Protein AF-A0A4Y2F6U9-F1 (afdb_monomer)

Radius of gyration: 22.95 Å; Cα contacts (8 Å, |Δi|>4): 49; chains: 1; bounding box: 42×50×62 Å

Sequence (134 aa):
MTEIEEGLISSLNKNTDKVEVKHQAHLGQAEEDLEALLDPELDDLQWKELLSLLVEFTDVFYLEDKPVKVSNKVKHRINTADSQPVKQKPYRVSFEERRVIQEEVDKMLKLDIIEHSESPWLSPAVLVKKKNGT

Organism: Araneus ventricosus (NCBI:txid182803)

Secondary structure (DSSP, 8-state):
--HHHHHHHHHHHHHHHHHHHHHHHHHHHHHHHHHTTS-TTS-HHHHHHHHHHHHHTTTTS--TTPPP---TT-------TTPPP-BPPPPP--HHHHHHHHHHHHHHHHTTS------S-B--------TT--

Nearest PDB structures (foldseek):
  8wut-assembly1_E  TM=8.773E-01  e=2.385E-01  Moloney murine leukemia virus
  4ol8-assembly2_F  TM=7.022E-01  e=1.418E-01  Saccharomyces cerevisiae
  4mh8-assembly1_A  TM=8.889E-01  e=5.549E-01  Moloney murine leukemia virus isolate Shinnick
  4ol8-assembly1_B  TM=7.962E-01  e=4.010E-01  Saccharomyces cerevisiae

Foldseek 3Di:
DPPVVVVVVVVVVVVVVVVVVVVVVVLVVLLVQQLVVDDPPDDPVRSVVSSVVCSVVSVVDDDPLAADDDDPPDDDDDDPDPDDADADDADDDDPVVVVVVVVVVVSCVSSVVDDDDDDSHDDYDDDDQDPVND

pLDDT: mean 80.62, std 18.03, range [35.38, 96.75]

InterPro domains:
  IPR043502 DNA/RNA polymerase superfamily [SSF56672] (53-133)

Solvent-accessible surface area (backbone atoms only — not comparable to full-atom values): 8738 Å² total; per-residue (Å²): 144,57,76,72,58,55,55,52,54,55,54,49,51,61,47,52,56,54,49,51,56,52,55,57,56,53,52,59,53,52,51,54,62,54,56,71,71,55,68,88,86,56,51,80,63,58,46,51,55,50,50,52,50,50,62,74,48,50,85,79,55,91,54,89,94,59,66,68,89,76,72,87,87,64,81,90,79,86,83,65,82,91,64,75,74,54,67,51,76,69,68,92,68,55,74,67,59,47,50,56,52,49,55,53,51,53,50,35,44,76,36,69,75,52,78,94,80,94,64,73,56,38,79,52,81,79,92,76,84,53,95,80,82,105

Structure (mmCIF, N/CA/C/O backbone):
data_AF-A0A4Y2F6U9-F1
#
_entry.id   AF-A0A4Y2F6U9-F1
#
loop_
_atom_site.group_PDB
_atom_site.id
_atom_site.type_symbol
_atom_site.label_atom_id
_atom_site.label_alt_id
_atom_site.label_comp_id
_atom_site.label_asym_id
_atom_site.label_entity_id
_atom_site.label_seq_id
_atom_site.pdbx_PDB_ins_code
_atom_site.Cartn_x
_atom_site.Cartn_y
_atom_site.Cartn_z
_atom_site.occupancy
_atom_site.B_iso_or_equiv
_atom_site.auth_seq_id
_atom_site.auth_comp_id
_atom_site.auth_asym_id
_atom_site.auth_atom_id
_atom_site.pdbx_PDB_model_num
ATOM 1 N N . MET A 1 1 ? -24.637 28.883 -34.169 1.00 47.03 1 MET A N 1
ATOM 2 C CA . MET A 1 1 ? -23.229 28.557 -33.853 1.00 47.03 1 MET A CA 1
ATOM 3 C C . MET A 1 1 ? -22.969 29.032 -32.423 1.00 47.03 1 MET A C 1
ATOM 5 O O . MET A 1 1 ? -22.188 29.944 -32.236 1.00 47.03 1 MET A O 1
ATOM 9 N N . THR A 1 2 ? -23.731 28.518 -31.446 1.00 52.22 2 THR A N 1
ATOM 10 C CA . THR A 1 2 ? -23.772 29.065 -30.067 1.00 52.22 2 THR A CA 1
ATOM 11 C C . THR A 1 2 ? -24.198 28.022 -29.022 1.00 52.22 2 THR A C 1
ATOM 13 O O . THR A 1 2 ? -23.655 28.007 -27.929 1.00 52.22 2 THR A O 1
ATOM 16 N N . GLU A 1 3 ? -25.073 27.067 -29.357 1.00 53.97 3 GLU A N 1
ATOM 17 C CA . GLU A 1 3 ? -25.560 26.075 -28.371 1.00 53.97 3 GLU A CA 1
ATOM 18 C C . GLU A 1 3 ? -24.526 25.001 -27.967 1.00 53.97 3 GLU A C 1
ATOM 20 O O . GLU A 1 3 ? -24.609 24.443 -26.875 1.00 53.97 3 GLU A O 1
ATOM 25 N N . ILE A 1 4 ? -23.524 24.718 -28.810 1.00 56.22 4 ILE A N 1
ATOM 26 C CA . ILE A 1 4 ? -22.476 23.723 -28.500 1.00 56.22 4 ILE A CA 1
ATOM 27 C C . ILE A 1 4 ? -21.416 24.300 -27.543 1.00 56.22 4 ILE A C 1
ATOM 29 O O . ILE A 1 4 ? -20.844 23.564 -26.740 1.00 56.22 4 ILE A O 1
ATOM 33 N N . GLU A 1 5 ? -21.175 25.613 -27.579 1.00 53.78 5 GLU A N 1
ATOM 34 C CA . GLU A 1 5 ? -20.151 26.260 -26.746 1.00 53.78 5 GLU A CA 1
ATOM 35 C C . GLU A 1 5 ? -20.640 26.489 -25.306 1.00 53.78 5 GLU A C 1
ATOM 37 O O . GLU A 1 5 ? -19.883 26.274 -24.358 1.00 53.78 5 GLU A O 1
ATOM 42 N N . GLU A 1 6 ? -21.925 26.804 -25.109 1.00 53.88 6 GLU A N 1
ATOM 43 C CA . GLU A 1 6 ? -22.508 26.996 -23.769 1.00 53.88 6 GLU A CA 1
ATOM 44 C C . GLU A 1 6 ? -22.557 25.697 -22.945 1.00 53.88 6 GLU A C 1
ATOM 46 O O . GLU A 1 6 ? -22.293 25.703 -21.737 1.00 53.88 6 GLU A O 1
ATOM 51 N N . GLY A 1 7 ? -22.819 24.557 -23.597 1.00 56.19 7 GLY A N 1
ATOM 52 C CA . GLY A 1 7 ? -22.806 23.243 -22.949 1.00 56.19 7 GLY A CA 1
ATOM 53 C C . GLY A 1 7 ? -21.417 22.841 -22.444 1.00 56.19 7 GLY A C 1
ATOM 54 O O . GLY A 1 7 ? -21.291 22.302 -21.343 1.00 56.19 7 GLY A O 1
ATOM 55 N N . LEU A 1 8 ? -20.365 23.159 -23.206 1.00 55.47 8 LEU A N 1
ATOM 56 C CA . LEU A 1 8 ? -18.984 22.830 -22.847 1.00 55.47 8 LEU A CA 1
ATOM 57 C C . LEU A 1 8 ? -18.485 23.679 -21.664 1.00 55.47 8 LEU A C 1
ATOM 59 O O . LEU A 1 8 ? -17.846 23.150 -20.755 1.00 55.47 8 LEU A O 1
ATOM 63 N N . ILE A 1 9 ? -18.839 24.968 -21.632 1.00 53.88 9 ILE A N 1
ATOM 64 C CA . ILE A 1 9 ? -18.479 25.896 -20.546 1.00 53.88 9 ILE A CA 1
ATOM 65 C C . ILE A 1 9 ? -19.221 25.536 -19.246 1.00 53.88 9 ILE A C 1
ATOM 67 O O . ILE A 1 9 ? -18.617 25.528 -18.174 1.00 53.88 9 ILE A O 1
ATOM 71 N N . SER A 1 10 ? -20.501 25.142 -19.324 1.00 51.94 10 SER A N 1
ATOM 72 C CA . SER A 1 10 ? -21.258 24.662 -18.155 1.00 51.94 10 SER A CA 1
ATOM 73 C C . SER A 1 10 ? -20.679 23.365 -17.575 1.00 51.94 10 SER A C 1
ATOM 75 O O . SER A 1 10 ? -20.625 23.193 -16.355 1.00 51.94 10 SER A O 1
ATOM 77 N N . SER A 1 11 ? -20.220 22.452 -18.435 1.00 53.78 11 SER A N 1
ATOM 78 C CA . SER A 1 11 ? -19.582 21.201 -18.018 1.00 53.78 11 SER A CA 1
ATOM 79 C C . SER A 1 11 ? -18.169 21.394 -17.466 1.00 53.78 11 SER A C 1
ATOM 81 O O . SER A 1 11 ? -17.805 20.669 -16.542 1.00 53.78 11 SER A O 1
ATOM 83 N N . LEU A 1 12 ? -17.396 22.367 -17.969 1.00 52.03 1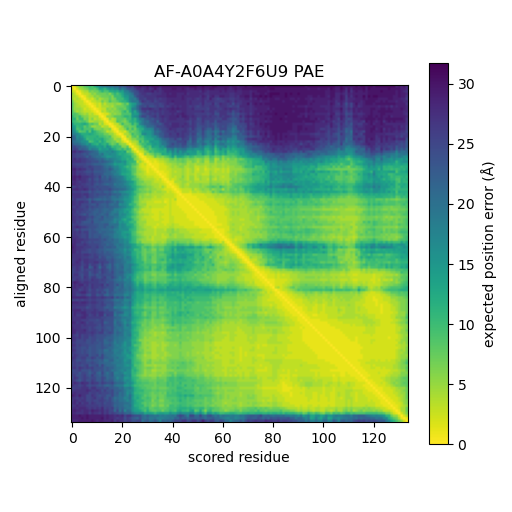2 LEU A N 1
ATOM 84 C CA . LEU A 1 12 ? -16.106 22.735 -17.378 1.00 52.03 12 LEU A CA 1
ATOM 85 C C . LEU A 1 12 ? -16.296 23.317 -15.974 1.00 52.03 12 LEU A C 1
ATOM 87 O O . LEU A 1 12 ? -15.691 22.798 -15.043 1.00 52.03 12 LEU A O 1
ATOM 91 N N . ASN A 1 13 ? -17.198 24.294 -15.808 1.00 52.56 13 ASN A N 1
ATOM 92 C CA . ASN A 1 13 ? -17.429 24.966 -14.521 1.00 52.56 1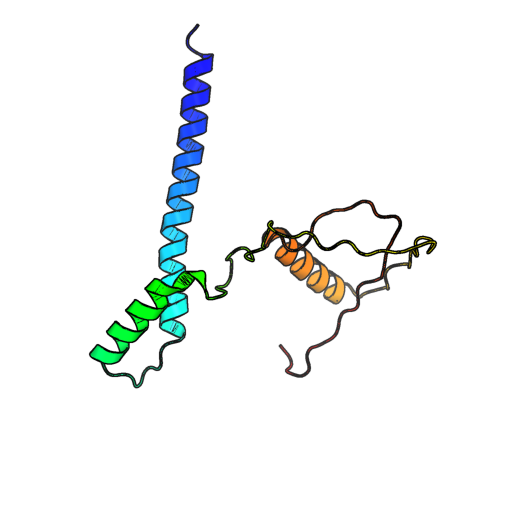3 ASN A CA 1
ATOM 93 C C . ASN A 1 13 ? -17.911 24.002 -13.425 1.00 52.56 13 ASN A C 1
ATOM 95 O O . ASN A 1 13 ? -17.385 24.016 -12.318 1.00 52.56 13 ASN A O 1
ATOM 99 N N . LYS A 1 14 ? -18.812 23.061 -13.750 1.00 47.94 14 LYS A N 1
ATOM 100 C CA . LYS A 1 14 ? -19.251 22.014 -12.802 1.00 47.94 14 LYS A CA 1
ATOM 101 C C . LYS A 1 14 ? -18.122 21.078 -12.357 1.00 47.94 14 LYS A C 1
ATOM 103 O O . LYS A 1 14 ? -18.244 20.432 -11.314 1.00 47.94 14 LYS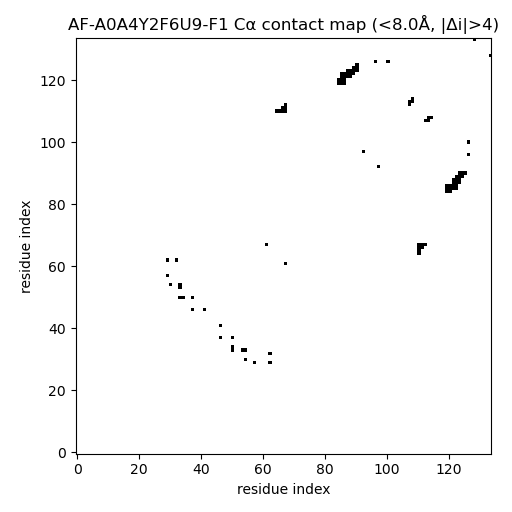 A O 1
ATOM 108 N N . ASN A 1 15 ? -17.067 20.944 -13.163 1.00 42.81 15 ASN A N 1
ATOM 109 C CA . ASN A 1 15 ? -15.900 20.133 -12.835 1.00 42.81 15 ASN A CA 1
ATOM 110 C C . ASN A 1 15 ? -14.896 20.932 -11.995 1.00 42.81 15 ASN A C 1
ATOM 112 O O . ASN A 1 15 ? -14.370 20.382 -11.034 1.00 42.81 15 ASN A O 1
ATOM 116 N N . THR A 1 16 ? -14.688 22.221 -12.288 1.00 44.38 16 THR A N 1
ATOM 117 C CA . THR A 1 16 ? -13.866 23.122 -11.462 1.00 44.38 16 THR A CA 1
ATOM 118 C C . THR A 1 16 ? -14.454 23.299 -10.064 1.00 44.38 16 THR A C 1
ATOM 120 O O . THR A 1 16 ? -13.727 23.105 -9.093 1.00 44.38 16 THR A O 1
ATOM 123 N N . ASP A 1 17 ? -15.772 23.496 -9.945 1.00 44.84 17 ASP A N 1
ATOM 124 C CA . ASP A 1 17 ? -16.460 23.606 -8.649 1.00 44.84 17 ASP A CA 1
ATOM 125 C C . ASP A 1 17 ? -16.322 22.314 -7.816 1.00 44.84 17 ASP A C 1
ATOM 127 O O . ASP A 1 17 ? -16.128 22.345 -6.602 1.00 44.84 17 ASP A O 1
ATOM 131 N N . LYS A 1 18 ? -16.358 21.136 -8.459 1.00 43.03 18 LYS A N 1
ATOM 132 C CA . LYS A 1 18 ? -16.136 19.843 -7.781 1.00 43.03 18 LYS A CA 1
ATOM 133 C C . LYS A 1 18 ? -14.681 19.611 -7.371 1.00 43.03 18 LYS A C 1
ATOM 135 O O . LYS A 1 18 ? -14.447 18.869 -6.416 1.00 43.03 18 LYS A O 1
ATOM 140 N N . VAL A 1 19 ? -13.721 20.180 -8.097 1.00 46.81 19 VAL A N 1
ATOM 141 C CA . VAL A 1 19 ? -12.290 20.079 -7.784 1.00 46.81 19 VAL A CA 1
ATOM 142 C C . VAL A 1 19 ? -11.931 21.027 -6.637 1.00 46.81 19 VAL A C 1
ATOM 144 O O . VAL A 1 19 ? -11.275 20.584 -5.699 1.00 46.81 19 VAL A O 1
ATOM 147 N N . GLU A 1 20 ? -12.431 22.267 -6.635 1.00 38.00 20 GLU A N 1
ATOM 148 C CA . GLU A 1 20 ? -12.207 23.238 -5.550 1.00 38.00 20 GLU A CA 1
ATOM 149 C C . GLU A 1 20 ? -12.836 22.800 -4.224 1.00 38.00 20 GLU A C 1
ATOM 151 O O . GLU A 1 20 ? -12.161 22.820 -3.195 1.00 38.00 20 GLU A O 1
ATOM 156 N N . VAL A 1 21 ? -14.081 22.307 -4.238 1.00 48.66 21 VAL A N 1
ATOM 157 C CA . VAL A 1 21 ? -14.761 21.836 -3.016 1.00 48.66 21 VAL A CA 1
ATOM 158 C C . VAL A 1 21 ? -14.056 20.614 -2.409 1.00 48.66 21 VAL A C 1
ATOM 160 O O . VAL A 1 21 ? -13.948 20.504 -1.189 1.00 48.66 21 VAL A O 1
ATOM 163 N N . LYS A 1 22 ? -13.509 19.711 -3.239 1.00 43.12 22 LYS A N 1
ATOM 164 C CA . LYS A 1 22 ? -12.681 18.592 -2.754 1.00 43.12 22 LYS A CA 1
ATOM 165 C C . LYS A 1 22 ? -11.329 19.056 -2.210 1.00 43.12 22 LYS A C 1
ATOM 167 O O . LYS A 1 22 ? -10.854 18.485 -1.235 1.00 43.12 22 LYS A O 1
ATOM 172 N N . HIS A 1 23 ? -10.715 20.066 -2.824 1.00 35.38 23 HIS A N 1
ATOM 173 C CA . HIS A 1 23 ? -9.417 20.589 -2.394 1.00 35.38 23 HIS A CA 1
ATOM 174 C C . HIS A 1 23 ? -9.512 21.321 -1.044 1.00 35.38 23 HIS A C 1
ATOM 176 O O . HIS A 1 23 ? -8.645 21.142 -0.195 1.00 35.38 23 HIS A O 1
ATOM 182 N N . GLN A 1 24 ? -10.598 22.070 -0.810 1.00 39.34 24 GLN A N 1
ATOM 183 C CA . GLN A 1 24 ? -10.843 22.783 0.451 1.00 39.34 24 GLN A CA 1
ATOM 184 C C . GLN A 1 24 ? -11.211 21.846 1.614 1.00 39.34 24 GLN A C 1
ATOM 186 O O . GLN A 1 24 ? -10.697 22.020 2.715 1.00 39.34 24 GLN A O 1
ATOM 191 N N . ALA A 1 25 ? -12.038 20.819 1.382 1.00 50.44 25 ALA A N 1
ATOM 192 C CA . ALA A 1 25 ? -12.388 19.836 2.416 1.00 50.44 25 ALA A CA 1
ATOM 193 C C . ALA A 1 25 ? -11.193 18.959 2.844 1.00 50.44 25 ALA A C 1
ATOM 195 O O . ALA A 1 25 ? -11.118 18.525 3.989 1.00 50.44 25 ALA A O 1
ATOM 196 N N . HIS A 1 26 ? -10.243 18.712 1.936 1.00 50.16 26 HIS A N 1
ATOM 197 C CA . HIS A 1 26 ? -9.074 17.880 2.221 1.00 50.16 26 HIS A CA 1
ATOM 198 C C . HIS A 1 26 ? -8.012 18.591 3.076 1.00 50.16 26 HIS A C 1
ATOM 200 O O . HIS A 1 26 ? -7.282 17.925 3.806 1.00 50.16 26 HIS A O 1
ATOM 206 N N . LEU A 1 27 ? -7.939 19.927 3.011 1.00 52.53 27 LEU A N 1
ATOM 207 C CA . LEU A 1 27 ? -7.022 20.709 3.845 1.00 52.53 27 LEU A CA 1
ATOM 208 C C . LEU A 1 27 ? -7.457 20.696 5.321 1.00 52.53 27 LEU A C 1
ATOM 210 O O . LEU A 1 27 ? -6.618 20.492 6.188 1.00 52.53 27 LEU A O 1
ATOM 214 N N . GLY A 1 28 ? -8.765 20.811 5.588 1.00 60.72 28 GLY A N 1
ATOM 215 C CA . GLY A 1 28 ? -9.309 20.795 6.953 1.00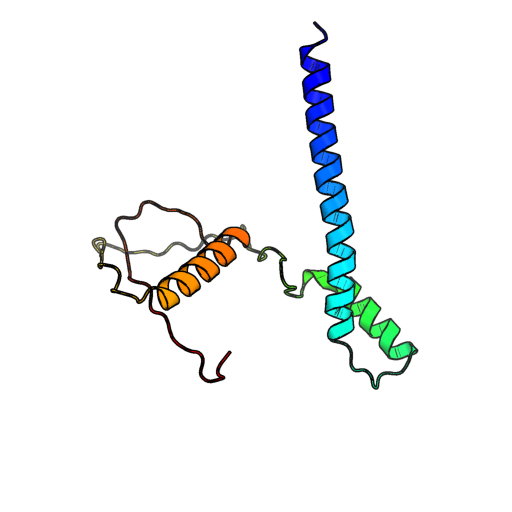 60.72 28 GLY A CA 1
ATOM 216 C C . GLY A 1 28 ? -9.161 19.449 7.671 1.00 60.72 28 GLY A C 1
ATOM 217 O O . GLY A 1 28 ? -8.851 19.427 8.855 1.00 60.72 28 GLY A O 1
ATOM 218 N N . GLN A 1 29 ? -9.305 18.325 6.957 1.00 66.44 29 GLN A N 1
ATOM 219 C CA . GLN A 1 29 ? -9.078 16.998 7.551 1.00 66.44 29 GLN A CA 1
ATOM 220 C C . GLN A 1 29 ? -7.594 16.753 7.868 1.00 66.44 29 GLN A C 1
ATOM 222 O O . GLN A 1 29 ? -7.263 16.138 8.873 1.00 66.44 29 GLN A O 1
ATOM 227 N N . ALA A 1 30 ? -6.690 17.255 7.020 1.00 72.31 30 ALA A N 1
ATOM 228 C CA . ALA A 1 30 ? -5.255 17.083 7.218 1.00 72.31 30 ALA A CA 1
ATOM 229 C C . ALA A 1 30 ? -4.735 17.823 8.461 1.00 72.31 30 ALA A C 1
ATOM 231 O O . ALA A 1 30 ? -3.813 17.333 9.105 1.00 72.31 30 ALA A O 1
ATOM 232 N N . GLU A 1 31 ? -5.301 18.985 8.791 1.00 73.06 31 GLU A N 1
ATOM 233 C CA . GLU A 1 31 ? -4.956 19.718 10.014 1.00 73.06 31 GLU A CA 1
ATOM 234 C C . GLU A 1 31 ? -5.417 18.959 11.266 1.00 73.06 31 GLU A C 1
ATOM 236 O O . GLU A 1 31 ? -4.623 18.795 12.188 1.00 73.06 31 GLU A O 1
ATOM 241 N N . GLU A 1 32 ? -6.632 18.402 11.264 1.00 80.31 32 GLU A N 1
ATOM 242 C CA . GLU A 1 32 ? -7.151 17.573 12.366 1.00 80.31 32 GLU A CA 1
ATOM 243 C C . GLU A 1 32 ? -6.287 16.319 12.602 1.00 80.31 32 GLU A C 1
ATOM 245 O O . GLU A 1 32 ? -5.929 16.001 13.739 1.00 80.31 32 GLU A O 1
A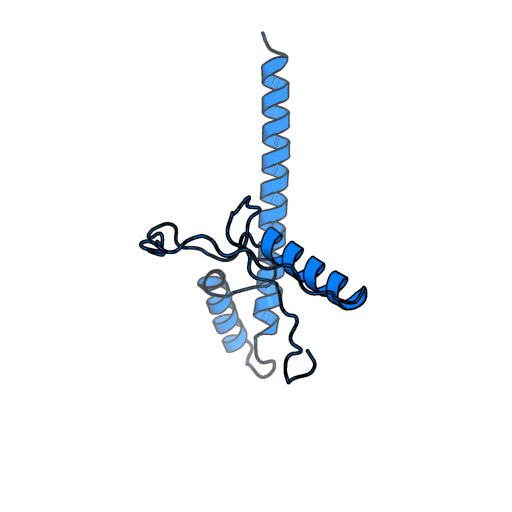TOM 250 N N . ASP A 1 33 ? -5.878 15.640 11.525 1.00 81.44 33 ASP A N 1
ATOM 251 C CA . ASP A 1 33 ? -5.002 14.466 11.605 1.00 81.44 33 ASP A CA 1
ATOM 252 C C . ASP A 1 33 ? -3.619 14.813 12.188 1.00 81.44 33 ASP A C 1
ATOM 254 O O . ASP A 1 33 ? -3.019 14.007 12.902 1.00 81.44 33 ASP A O 1
ATOM 258 N N . LEU A 1 34 ? -3.093 16.006 11.885 1.00 83.00 34 LEU A N 1
ATOM 259 C CA . LEU A 1 34 ? -1.809 16.482 12.407 1.00 83.00 34 LEU A CA 1
ATOM 260 C C . LEU A 1 34 ? -1.922 16.958 13.858 1.00 83.00 34 LEU A C 1
ATOM 262 O O . LEU A 1 34 ? -1.005 16.716 14.641 1.00 83.00 34 LEU A O 1
ATOM 266 N N . GLU A 1 35 ? -3.040 17.575 14.239 1.00 83.50 35 GLU A N 1
ATOM 267 C CA . GLU A 1 35 ? -3.329 17.926 15.632 1.00 83.50 35 GLU A CA 1
ATOM 268 C C . GLU A 1 35 ? -3.383 16.683 16.526 1.00 83.50 35 GLU A C 1
ATOM 270 O O . GLU A 1 35 ? -2.874 16.707 17.646 1.00 83.50 35 GLU A O 1
ATOM 275 N N . ALA A 1 36 ? -3.901 15.562 16.015 1.00 85.06 36 ALA A N 1
ATOM 276 C CA . ALA A 1 36 ? -3.932 14.291 16.738 1.00 85.06 36 ALA A CA 1
ATOM 277 C C . ALA A 1 36 ? -2.537 13.691 17.023 1.00 85.06 36 ALA A C 1
ATOM 279 O O . ALA A 1 36 ? -2.417 12.790 17.856 1.00 85.06 36 ALA A O 1
ATOM 280 N N . LEU A 1 37 ? -1.481 14.166 16.348 1.00 81.50 37 LEU A N 1
ATOM 281 C CA . LEU A 1 37 ? -0.094 13.744 16.588 1.00 81.50 37 LEU A CA 1
ATOM 282 C C . LEU A 1 37 ? 0.594 14.538 17.704 1.00 81.50 37 LEU A C 1
ATOM 284 O O . LEU A 1 37 ? 1.700 14.175 18.113 1.00 81.50 37 LEU A O 1
ATOM 288 N N . LEU A 1 38 ? -0.015 15.631 18.161 1.00 86.94 38 LEU A N 1
ATOM 289 C CA . LEU A 1 38 ? 0.575 16.522 19.149 1.00 86.94 38 LEU A CA 1
ATOM 290 C C . LEU A 1 38 ? 0.368 15.989 20.573 1.00 86.94 38 LEU A C 1
ATOM 292 O O . LEU A 1 38 ? -0.676 15.433 20.916 1.00 86.94 38 LEU A O 1
ATOM 296 N N . ASP A 1 39 ? 1.385 16.168 21.415 1.00 88.75 39 ASP A N 1
ATOM 297 C CA . ASP A 1 39 ? 1.343 15.749 22.815 1.00 88.75 39 ASP A CA 1
ATOM 298 C C . ASP A 1 39 ? 0.461 16.718 23.632 1.00 88.75 39 ASP A C 1
ATOM 300 O O . ASP A 1 39 ? 0.712 17.929 23.607 1.00 88.75 39 ASP A O 1
ATOM 304 N N . PRO A 1 40 ? -0.564 16.226 24.358 1.00 84.25 40 PRO A N 1
ATOM 305 C CA . PRO A 1 40 ? -1.458 17.070 25.150 1.00 84.25 40 PRO A CA 1
ATOM 306 C C . PRO A 1 40 ? -0.774 17.799 26.318 1.00 84.25 40 PRO A C 1
ATOM 308 O O . PRO A 1 40 ? -1.390 18.687 26.903 1.00 84.25 40 PRO A O 1
ATOM 311 N N . GLU A 1 41 ? 0.456 17.434 26.692 1.00 90.50 41 GLU A N 1
ATOM 312 C CA . GLU A 1 41 ? 1.210 18.085 27.774 1.00 90.50 41 GLU A CA 1
ATOM 313 C C . GLU A 1 41 ? 2.016 19.321 27.320 1.00 90.50 41 GLU A C 1
ATOM 315 O O . GLU A 1 41 ? 2.671 19.963 28.146 1.00 90.50 41 GLU A O 1
ATOM 320 N N . LEU A 1 42 ? 1.980 19.675 26.031 1.00 89.94 42 LEU A N 1
ATOM 321 C CA . LEU A 1 42 ? 2.681 20.847 25.495 1.00 89.94 42 LEU A CA 1
ATOM 322 C C . LEU A 1 42 ? 2.072 22.166 25.984 1.00 89.94 42 LEU A C 1
ATOM 324 O O . LEU A 1 42 ? 0.860 22.292 26.163 1.00 89.94 42 LEU A O 1
ATOM 328 N N . ASP A 1 43 ? 2.921 23.183 26.149 1.00 92.62 43 ASP A N 1
ATOM 329 C CA . ASP A 1 43 ? 2.441 24.536 26.422 1.00 92.62 43 ASP A CA 1
ATOM 330 C C . ASP A 1 43 ? 1.821 25.194 25.170 1.00 92.62 43 ASP A C 1
ATOM 332 O O . ASP A 1 43 ? 2.095 24.805 24.033 1.00 92.62 43 ASP A O 1
ATOM 336 N N . ASP A 1 44 ? 0.989 26.222 25.371 1.00 90.00 44 ASP A N 1
ATOM 337 C CA . ASP A 1 44 ? 0.263 26.899 24.285 1.00 90.00 44 ASP A CA 1
ATOM 338 C C . ASP A 1 44 ? 1.177 27.479 23.190 1.00 90.00 44 ASP A C 1
ATOM 340 O O . ASP A 1 44 ? 0.740 27.671 22.050 1.00 90.00 44 ASP A O 1
ATOM 344 N N . LEU A 1 45 ? 2.420 27.834 23.530 1.00 91.75 45 LEU A N 1
ATOM 345 C CA . LEU A 1 45 ? 3.373 28.410 22.587 1.00 91.75 45 LEU A CA 1
ATOM 346 C C . LEU A 1 45 ? 4.032 27.302 21.762 1.00 91.75 45 LEU A C 1
ATOM 348 O O . LEU A 1 45 ? 4.022 27.371 20.535 1.00 91.75 45 LEU A O 1
ATOM 352 N N . GLN A 1 46 ? 4.520 26.258 22.426 1.00 91.69 46 GLN A N 1
ATOM 353 C CA . GLN A 1 46 ? 5.090 25.060 21.819 1.00 91.69 46 GLN A CA 1
ATOM 354 C C . GLN A 1 46 ? 4.084 24.368 20.905 1.00 91.69 46 GLN A C 1
ATOM 356 O O . GLN A 1 46 ? 4.436 23.981 19.793 1.00 91.69 46 GLN A O 1
ATOM 361 N N . TRP A 1 47 ? 2.827 24.263 21.340 1.00 92.69 47 TRP A N 1
ATOM 362 C CA . TRP A 1 47 ? 1.744 23.702 20.539 1.00 92.69 47 TRP A CA 1
ATOM 363 C C . TRP A 1 47 ? 1.581 24.457 19.220 1.00 92.69 47 TRP A C 1
ATOM 365 O O . TRP A 1 47 ? 1.556 23.853 18.150 1.00 92.69 47 TRP A O 1
ATOM 375 N N . LYS A 1 48 ? 1.521 25.793 19.279 1.00 90.06 48 LYS A N 1
ATOM 376 C CA . LYS A 1 48 ? 1.366 26.639 18.086 1.00 90.06 48 LYS A CA 1
ATOM 377 C C . LYS A 1 48 ? 2.570 26.561 17.158 1.00 90.06 48 LYS A C 1
ATOM 379 O O . LYS A 1 48 ? 2.388 26.480 15.945 1.00 90.06 48 LYS A O 1
ATOM 384 N N . GLU A 1 49 ? 3.781 26.599 17.707 1.00 92.94 49 GLU A N 1
ATOM 385 C CA . GLU A 1 49 ? 5.012 26.499 16.919 1.00 92.94 49 GLU A CA 1
ATOM 386 C C . GLU A 1 49 ? 5.109 25.142 16.215 1.00 92.94 49 GLU A C 1
ATOM 388 O O . GLU A 1 49 ? 5.395 25.082 15.017 1.00 92.94 49 GLU A O 1
ATOM 393 N N . LEU A 1 50 ? 4.810 24.057 16.931 1.00 91.00 50 LEU A N 1
ATOM 394 C CA . LEU A 1 50 ? 4.860 22.711 16.381 1.00 91.00 50 LEU A CA 1
ATOM 395 C C . LEU A 1 50 ? 3.759 22.479 15.345 1.00 91.00 50 LEU A C 1
ATOM 397 O O . LEU A 1 50 ? 4.054 21.970 14.266 1.00 91.00 50 LEU A O 1
ATOM 401 N N . LEU A 1 51 ? 2.520 22.902 15.614 1.00 89.75 51 LEU A N 1
ATOM 402 C CA . LEU A 1 51 ? 1.433 22.806 14.639 1.00 89.75 51 LEU A CA 1
ATOM 403 C C . LEU A 1 51 ? 1.768 23.588 13.365 1.00 89.75 51 LEU A C 1
ATOM 405 O O . LEU A 1 51 ? 1.623 23.054 12.271 1.00 89.75 51 LEU A O 1
ATOM 409 N N . SER A 1 52 ? 2.291 24.814 13.489 1.00 90.38 52 SER A N 1
ATOM 410 C CA . SER A 1 52 ? 2.719 25.606 12.329 1.00 90.38 52 SER A CA 1
ATOM 411 C C . SER A 1 52 ? 3.766 24.873 11.488 1.00 90.38 52 SER A C 1
ATOM 413 O O . SER A 1 52 ? 3.688 24.905 10.262 1.00 90.38 52 SER A O 1
ATOM 415 N N . LEU A 1 53 ? 4.725 24.198 12.128 1.00 91.62 53 LEU A N 1
ATOM 416 C CA . LEU A 1 53 ? 5.743 23.407 11.438 1.00 91.62 53 LEU A CA 1
ATOM 417 C C . LEU A 1 53 ? 5.136 22.180 10.742 1.00 91.62 53 LEU A C 1
ATOM 419 O O . LEU A 1 53 ? 5.472 21.884 9.596 1.00 91.62 53 LEU A O 1
ATOM 423 N N . LEU A 1 54 ? 4.239 21.458 11.416 1.00 90.06 54 LEU A N 1
ATOM 424 C CA . LEU A 1 54 ? 3.570 20.292 10.837 1.00 90.06 54 LEU A CA 1
ATOM 425 C C . LEU A 1 54 ? 2.713 20.688 9.635 1.00 90.06 54 LEU A C 1
ATOM 427 O O . LEU A 1 54 ? 2.767 20.011 8.610 1.00 90.06 54 LEU A O 1
ATOM 431 N N . VAL A 1 55 ? 1.992 21.808 9.736 1.00 88.31 55 VAL A N 1
ATOM 432 C CA . VAL A 1 55 ? 1.202 22.363 8.635 1.00 88.31 55 VAL A CA 1
ATOM 433 C C . VAL A 1 55 ? 2.112 22.767 7.471 1.00 88.31 55 VAL A C 1
ATOM 435 O O . VAL A 1 55 ? 1.833 22.400 6.328 1.00 88.31 55 VAL A O 1
ATOM 438 N N . GLU A 1 56 ? 3.237 23.435 7.738 1.00 90.50 56 GLU A N 1
ATOM 439 C CA . GLU A 1 56 ? 4.216 23.818 6.709 1.00 90.50 56 GLU A CA 1
ATOM 440 C C . GLU A 1 56 ? 4.761 22.601 5.942 1.00 90.50 56 GLU A C 1
ATOM 442 O O . GLU A 1 56 ? 4.844 22.629 4.714 1.00 90.50 56 GLU A O 1
ATOM 447 N N . PHE A 1 57 ? 5.063 21.506 6.645 1.00 89.31 57 PHE A N 1
ATOM 448 C CA . PHE A 1 57 ? 5.603 20.271 6.065 1.00 89.31 57 PHE A CA 1
ATOM 449 C C . PHE A 1 57 ? 4.553 19.163 5.901 1.00 89.31 57 PHE A C 1
ATOM 451 O O . PHE A 1 57 ? 4.894 17.978 5.831 1.00 89.31 57 PHE A O 1
ATOM 458 N N . THR A 1 58 ? 3.272 19.530 5.775 1.00 86.38 58 THR A N 1
ATOM 459 C CA . THR A 1 58 ? 2.138 18.592 5.632 1.00 86.38 58 THR A CA 1
ATOM 460 C C . THR A 1 58 ? 2.340 17.588 4.498 1.00 86.38 58 THR A C 1
ATOM 462 O O . THR A 1 58 ? 1.807 16.478 4.502 1.00 86.38 58 THR A O 1
ATOM 465 N N . ASP A 1 59 ? 3.078 17.987 3.470 1.00 83.19 59 ASP A N 1
ATOM 466 C CA . ASP A 1 59 ? 3.295 17.211 2.265 1.00 83.19 59 ASP A CA 1
ATOM 467 C C . ASP A 1 59 ? 4.359 16.103 2.446 1.00 83.19 59 ASP A C 1
ATOM 469 O O . ASP A 1 59 ? 4.433 15.190 1.618 1.00 83.19 59 ASP A O 1
ATOM 473 N N . VAL A 1 60 ? 5.161 16.159 3.511 1.00 86.69 60 VAL A N 1
ATOM 474 C CA . VAL A 1 60 ? 6.153 15.136 3.875 1.00 86.69 60 VAL A CA 1
ATOM 475 C C . VAL A 1 60 ? 5.483 13.919 4.516 1.00 86.69 60 VAL A C 1
ATOM 477 O O . VAL A 1 60 ? 5.960 12.792 4.357 1.00 86.69 60 VAL A O 1
ATOM 480 N N . PHE A 1 61 ? 4.371 14.130 5.219 1.00 84.62 61 PHE A N 1
ATOM 481 C CA . PHE A 1 61 ? 3.667 13.080 5.943 1.00 84.62 61 PHE A CA 1
ATOM 482 C C . PHE A 1 61 ? 2.739 12.273 5.036 1.00 84.62 61 PHE A C 1
ATOM 484 O O . PHE A 1 61 ? 2.102 12.788 4.113 1.00 84.62 61 PHE A O 1
ATOM 491 N N . TYR A 1 62 ? 2.632 10.981 5.343 1.00 82.69 62 TYR A N 1
ATOM 492 C CA . TYR A 1 62 ? 1.544 10.158 4.839 1.00 82.69 62 TYR A CA 1
ATOM 493 C C . TYR A 1 62 ? 0.334 10.363 5.751 1.00 82.69 62 TYR A C 1
ATOM 495 O O . TYR A 1 62 ? 0.368 9.950 6.908 1.00 82.69 62 TYR A O 1
ATOM 503 N N . LEU A 1 63 ? -0.709 11.002 5.227 1.00 81.06 63 LEU A N 1
ATOM 504 C CA . LEU A 1 63 ? -2.015 11.091 5.879 1.00 81.06 63 LEU A CA 1
ATOM 505 C C . LEU A 1 63 ? -2.972 10.135 5.171 1.00 81.06 63 LEU A C 1
ATOM 507 O O . LEU A 1 63 ? -2.830 9.903 3.963 1.00 81.06 63 LEU A O 1
ATOM 511 N N . GLU A 1 64 ? -3.913 9.554 5.914 1.00 71.44 64 GLU A N 1
ATOM 512 C CA . GLU A 1 64 ? -4.891 8.643 5.325 1.00 71.44 64 GLU A CA 1
ATOM 513 C C . GLU A 1 64 ? -5.652 9.341 4.183 1.00 71.44 64 GLU A C 1
ATOM 515 O O . GLU A 1 64 ? -5.836 10.556 4.165 1.00 71.44 64 GLU A O 1
ATOM 520 N N . ASP A 1 65 ? -5.992 8.575 3.144 1.00 68.50 65 ASP A N 1
ATOM 521 C CA . ASP A 1 65 ? -6.619 9.061 1.906 1.00 68.50 65 ASP A CA 1
ATOM 522 C C . ASP A 1 65 ? -5.804 10.021 1.014 1.00 68.50 65 ASP A C 1
ATOM 524 O O . ASP A 1 65 ? -6.295 10.400 -0.056 1.00 68.50 65 ASP A O 1
ATOM 528 N N . LYS A 1 66 ? -4.544 10.347 1.341 1.00 72.19 66 LYS A N 1
ATOM 529 C CA . LYS A 1 66 ? -3.650 11.002 0.371 1.00 72.19 66 LYS A CA 1
ATOM 530 C C . LYS A 1 66 ? -3.093 9.991 -0.638 1.00 72.19 66 LYS A C 1
ATOM 532 O O . LYS A 1 66 ? -2.598 8.935 -0.237 1.00 72.19 66 LYS A O 1
ATOM 537 N N . PRO A 1 67 ? -3.117 10.301 -1.950 1.00 70.25 67 PRO A N 1
ATOM 538 C CA . PRO A 1 67 ? -2.482 9.449 -2.945 1.00 70.25 67 PRO A CA 1
ATOM 539 C C . PRO A 1 67 ? -0.983 9.345 -2.662 1.00 70.25 67 PRO A C 1
ATOM 541 O O . PRO A 1 67 ? -0.332 10.321 -2.269 1.00 70.25 67 PRO A O 1
ATOM 544 N N . VAL A 1 68 ? -0.425 8.154 -2.872 1.00 77.19 68 VAL A N 1
ATOM 545 C CA . VAL A 1 68 ? 1.001 7.921 -2.649 1.00 77.19 68 VAL A CA 1
ATOM 546 C C . VAL A 1 68 ? 1.800 8.764 -3.639 1.00 77.19 68 VAL A C 1
ATOM 548 O O . VAL A 1 68 ? 1.606 8.695 -4.852 1.00 77.19 68 VAL A O 1
ATOM 551 N N . LYS A 1 69 ? 2.740 9.565 -3.131 1.00 76.00 69 LYS A N 1
ATOM 552 C CA . LYS A 1 69 ? 3.647 10.334 -3.985 1.00 76.00 69 LYS A CA 1
ATOM 553 C C . LYS A 1 69 ? 4.637 9.388 -4.669 1.00 76.00 69 LYS A C 1
ATOM 555 O O . LYS A 1 69 ? 5.531 8.845 -4.025 1.00 76.00 69 LYS A O 1
ATOM 560 N N . VAL A 1 70 ? 4.514 9.233 -5.985 1.00 80.50 70 VAL A N 1
ATOM 561 C CA . VAL A 1 70 ? 5.465 8.483 -6.819 1.00 80.50 70 VAL A CA 1
ATOM 562 C C . VAL A 1 70 ? 6.355 9.427 -7.630 1.00 80.50 70 VAL A C 1
ATOM 564 O O . VAL A 1 70 ? 5.922 10.470 -8.121 1.00 80.50 70 VAL A O 1
ATOM 567 N N . SER A 1 71 ? 7.632 9.072 -7.781 1.00 82.06 71 SER A N 1
ATOM 568 C CA . SER A 1 71 ? 8.567 9.828 -8.619 1.00 82.06 71 SER A CA 1
ATOM 569 C C . SER A 1 71 ? 8.542 9.304 -10.051 1.00 82.06 71 SER A C 1
ATOM 571 O O . SER A 1 71 ? 9.027 8.212 -10.330 1.00 82.06 71 SER A O 1
ATOM 573 N N . ASN A 1 72 ? 8.072 10.125 -10.989 1.00 81.56 72 ASN A N 1
ATOM 574 C CA . ASN A 1 72 ? 8.082 9.794 -12.420 1.00 81.56 72 ASN A CA 1
ATOM 575 C C . ASN A 1 72 ? 9.448 10.021 -13.099 1.00 81.56 72 ASN A C 1
ATOM 577 O O . ASN A 1 72 ? 9.573 9.845 -14.310 1.00 81.56 72 ASN A O 1
ATOM 581 N N . LYS A 1 73 ? 10.481 10.427 -12.342 1.00 90.38 73 LYS A N 1
ATOM 582 C CA . LYS A 1 73 ? 11.809 10.766 -12.887 1.00 90.38 73 LYS A CA 1
ATOM 583 C C . LYS A 1 73 ? 12.602 9.543 -13.348 1.00 90.38 73 LYS A C 1
ATOM 585 O O . LYS A 1 73 ? 13.408 9.655 -14.265 1.00 90.38 73 LYS A O 1
ATOM 590 N N . VAL A 1 74 ? 12.400 8.392 -12.709 1.00 91.44 74 VAL A N 1
ATOM 591 C CA . VAL A 1 74 ? 13.118 7.149 -13.012 1.00 91.44 74 VAL A CA 1
ATOM 592 C C . VAL A 1 74 ? 12.121 6.002 -13.016 1.00 91.44 74 VAL A C 1
ATOM 594 O O . VAL A 1 74 ? 11.367 5.833 -12.064 1.00 91.44 74 VAL A O 1
ATOM 597 N N . LYS A 1 75 ? 12.139 5.192 -14.075 1.00 91.25 75 LYS A N 1
ATOM 598 C CA . LYS A 1 75 ? 11.358 3.955 -14.155 1.00 91.25 75 LYS A CA 1
ATOM 599 C C . LYS A 1 75 ? 12.282 2.767 -13.932 1.00 91.25 75 LYS A C 1
ATOM 601 O O . LYS A 1 75 ? 13.304 2.645 -14.607 1.00 91.25 75 LYS A O 1
ATOM 606 N N . HIS A 1 76 ? 11.929 1.893 -12.994 1.00 92.19 76 HIS A N 1
ATOM 607 C CA . HIS A 1 76 ? 12.662 0.651 -12.782 1.00 92.19 76 HIS A CA 1
ATOM 608 C C . HIS A 1 76 ? 12.270 -0.377 -13.851 1.00 92.19 76 HIS A C 1
ATOM 610 O O . HIS A 1 76 ? 11.087 -0.618 -14.081 1.00 92.19 76 HIS A O 1
ATOM 616 N N . ARG A 1 77 ? 13.263 -0.996 -14.499 1.00 93.56 77 ARG A N 1
ATOM 617 C CA . ARG A 1 77 ? 13.056 -2.096 -15.446 1.00 93.56 77 ARG A CA 1
ATOM 618 C C . ARG A 1 77 ? 13.622 -3.381 -14.860 1.00 93.56 77 ARG A C 1
ATOM 620 O O . ARG A 1 77 ? 14.826 -3.477 -14.637 1.00 93.56 77 ARG A O 1
ATOM 627 N N . ILE A 1 78 ? 12.763 -4.380 -14.700 1.00 94.06 78 ILE A N 1
ATOM 628 C CA . ILE A 1 78 ? 13.170 -5.733 -14.322 1.00 94.06 78 ILE A CA 1
ATOM 629 C C . ILE A 1 78 ? 13.646 -6.457 -15.589 1.00 94.06 78 ILE A C 1
ATOM 631 O O . ILE A 1 78 ? 12.902 -6.560 -16.564 1.00 94.06 78 ILE A O 1
ATOM 635 N N . ASN A 1 79 ? 14.893 -6.934 -15.599 1.00 94.50 79 ASN A N 1
ATOM 636 C CA . ASN A 1 79 ? 15.431 -7.731 -16.702 1.00 94.50 79 ASN A CA 1
ATOM 637 C C . ASN A 1 79 ? 15.207 -9.222 -16.424 1.00 94.50 79 ASN A C 1
ATOM 639 O O . ASN A 1 79 ? 15.866 -9.793 -15.560 1.00 94.50 79 ASN A O 1
ATOM 643 N N . THR A 1 80 ? 14.293 -9.847 -17.163 1.00 93.75 80 THR A N 1
ATOM 644 C CA . THR A 1 80 ? 13.977 -11.278 -17.033 1.00 93.75 80 THR A CA 1
ATOM 645 C C . THR A 1 80 ? 14.898 -12.192 -17.849 1.00 93.75 80 THR A C 1
ATOM 647 O O . THR A 1 80 ? 14.768 -13.413 -17.741 1.00 93.75 80 THR A O 1
ATOM 650 N N . ALA A 1 81 ? 15.824 -11.634 -18.645 1.00 94.88 81 ALA A N 1
ATOM 651 C CA . ALA A 1 81 ? 16.653 -12.370 -19.606 1.00 94.88 81 ALA A CA 1
ATOM 652 C C . ALA A 1 81 ? 15.796 -13.353 -20.435 1.00 94.88 81 ALA A C 1
ATOM 654 O O . ALA A 1 81 ? 14.748 -12.958 -20.945 1.00 94.88 81 ALA A O 1
ATOM 655 N N . ASP A 1 82 ? 16.193 -14.624 -20.512 1.00 95.50 82 ASP A N 1
ATOM 656 C CA . ASP A 1 82 ? 15.507 -15.666 -21.289 1.00 95.50 82 ASP A CA 1
ATOM 657 C C . ASP A 1 82 ? 14.418 -16.418 -20.494 1.00 95.50 82 ASP A C 1
ATOM 659 O O . ASP A 1 82 ? 13.923 -17.465 -20.923 1.00 95.50 82 ASP A O 1
ATOM 663 N N . SER A 1 83 ? 14.037 -15.912 -19.314 1.00 95.31 83 SER A N 1
ATOM 664 C CA . SER A 1 83 ? 13.056 -16.572 -18.446 1.00 95.31 83 SER A CA 1
ATOM 665 C C . SER A 1 83 ? 11.656 -16.530 -19.054 1.00 95.31 83 SER A C 1
ATOM 667 O O . SER A 1 83 ? 11.122 -15.460 -19.353 1.00 95.31 83 SER A O 1
ATOM 669 N N . GLN A 1 84 ? 11.034 -17.702 -19.179 1.00 95.44 84 GLN A N 1
ATOM 670 C CA . GLN A 1 84 ? 9.655 -17.827 -19.646 1.00 95.44 84 GLN A CA 1
ATOM 671 C C . GLN A 1 84 ? 8.651 -17.408 -18.559 1.00 95.44 84 GLN A C 1
ATOM 673 O O . GLN A 1 84 ? 8.916 -17.635 -17.374 1.00 95.44 84 GLN A O 1
ATOM 678 N N . PRO A 1 85 ? 7.482 -16.855 -18.938 1.00 95.88 85 PRO A N 1
ATOM 679 C CA . PRO A 1 85 ? 6.438 -16.500 -17.987 1.00 95.88 85 PRO A CA 1
ATOM 680 C C . PRO A 1 85 ? 5.974 -17.672 -17.127 1.00 95.88 85 PRO A C 1
ATOM 682 O O . PRO A 1 85 ? 5.681 -18.759 -17.628 1.00 95.88 85 PRO A O 1
ATOM 685 N N . VAL A 1 86 ? 5.853 -17.428 -15.822 1.00 95.50 86 VAL A N 1
AT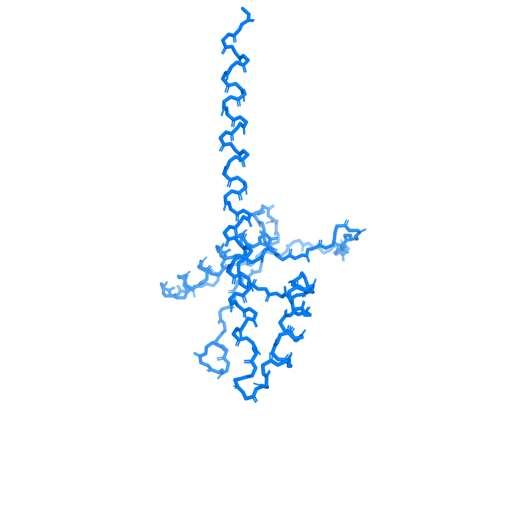OM 686 C CA . VAL A 1 86 ? 5.301 -18.390 -14.864 1.00 95.50 86 VAL A CA 1
ATOM 687 C C . VAL A 1 86 ? 3.905 -17.943 -14.448 1.00 95.50 86 VAL A C 1
ATOM 689 O O . VAL A 1 86 ? 3.723 -16.842 -13.927 1.00 95.50 86 VAL A O 1
ATOM 692 N N . LYS A 1 87 ? 2.918 -18.823 -14.650 1.00 96.38 87 LYS A N 1
ATOM 693 C CA . LYS A 1 87 ? 1.523 -18.610 -14.255 1.00 96.38 87 LYS A CA 1
ATOM 694 C C . LYS A 1 87 ? 1.090 -19.667 -13.250 1.00 96.38 87 LYS A C 1
ATOM 696 O O . LYS A 1 87 ? 0.883 -20.828 -13.598 1.00 96.38 87 LYS A O 1
ATOM 701 N N . GLN A 1 88 ? 0.922 -19.257 -12.002 1.00 96.50 88 GLN A N 1
ATOM 702 C CA . GLN A 1 88 ? 0.429 -20.108 -10.926 1.00 96.50 88 GLN A CA 1
ATOM 703 C C . GLN A 1 88 ? -1.067 -19.877 -10.696 1.00 96.50 88 GLN A C 1
ATOM 705 O O . GLN A 1 88 ? -1.590 -18.796 -10.940 1.00 96.50 88 GLN A O 1
ATOM 710 N N . LYS A 1 89 ? -1.795 -20.903 -10.246 1.00 95.44 89 LYS A N 1
ATOM 711 C CA . LYS A 1 89 ? -3.227 -20.771 -9.946 1.00 95.44 89 LYS A CA 1
ATOM 712 C C . LYS A 1 89 ? -3.419 -20.080 -8.584 1.00 95.44 89 LYS A C 1
ATOM 714 O O . LYS A 1 89 ? -2.736 -20.473 -7.639 1.00 95.44 89 LYS A O 1
ATOM 719 N N . PRO A 1 90 ? -4.373 -19.139 -8.441 1.00 94.88 90 PRO A N 1
ATOM 720 C CA . PRO A 1 90 ? -4.761 -18.606 -7.137 1.00 94.88 90 PRO A CA 1
ATOM 721 C C . PRO A 1 90 ? -5.175 -19.707 -6.154 1.00 94.88 90 PRO A C 1
ATOM 723 O O . PRO A 1 90 ? -5.839 -20.679 -6.538 1.00 94.88 90 PRO A O 1
ATOM 726 N N . TYR A 1 91 ? -4.811 -19.547 -4.882 1.00 95.38 91 TYR A N 1
ATOM 727 C CA . TYR A 1 91 ? -5.213 -20.477 -3.831 1.00 95.38 91 TYR A CA 1
ATOM 728 C C . TYR A 1 91 ? -6.715 -20.393 -3.543 1.00 95.38 91 TYR A C 1
ATOM 730 O O . TYR A 1 91 ? -7.370 -19.377 -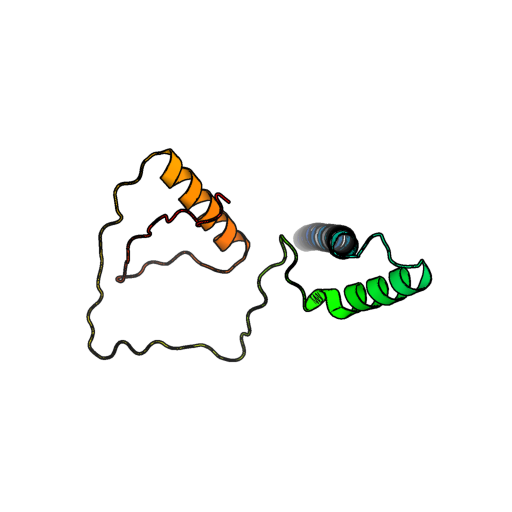3.781 1.00 95.38 91 TYR A O 1
ATOM 738 N N . ARG A 1 92 ? -7.277 -21.491 -3.025 1.00 95.69 92 ARG A N 1
ATOM 739 C CA . ARG A 1 92 ? -8.634 -21.465 -2.476 1.00 95.69 92 ARG A CA 1
ATOM 740 C C . ARG A 1 92 ? -8.598 -20.699 -1.161 1.00 95.69 92 ARG A C 1
ATOM 742 O O . ARG A 1 92 ? -7.824 -21.050 -0.280 1.00 95.69 92 ARG A O 1
ATOM 749 N N . VAL A 1 93 ? -9.465 -19.705 -1.053 1.00 95.38 93 VAL A N 1
ATOM 750 C CA . VAL A 1 93 ? -9.667 -18.891 0.145 1.00 95.38 93 VAL A CA 1
ATOM 751 C C . VAL A 1 93 ? -11.132 -18.975 0.557 1.00 95.38 93 VAL A C 1
ATOM 753 O O . VAL A 1 93 ? -12.012 -19.170 -0.291 1.00 95.38 93 VAL A O 1
ATOM 756 N N . SER A 1 94 ? -11.388 -18.862 1.854 1.00 96.25 94 SER A N 1
ATOM 757 C CA . SER A 1 94 ? -12.735 -18.749 2.409 1.00 96.25 94 SER A CA 1
ATOM 758 C C . SER A 1 94 ? -13.430 -17.464 1.938 1.00 96.25 94 SER A C 1
ATOM 760 O O . SER A 1 94 ? -12.821 -16.578 1.335 1.00 96.25 94 SER A O 1
ATOM 762 N N . PHE A 1 95 ? -14.735 -17.363 2.196 1.00 96.56 95 PHE A N 1
ATOM 763 C CA . PHE A 1 95 ? -15.503 -16.163 1.860 1.00 96.56 95 PHE A CA 1
AT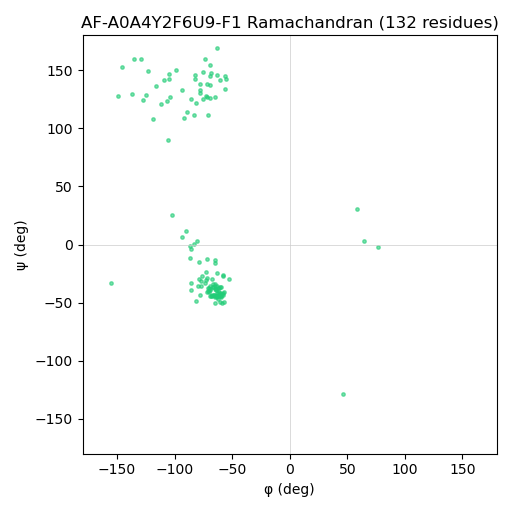OM 764 C C . PHE A 1 95 ? -14.968 -14.919 2.580 1.00 96.56 95 PHE A C 1
ATOM 766 O O . PHE A 1 95 ? -14.812 -13.871 1.960 1.00 96.56 95 PHE A O 1
ATOM 773 N N . GLU A 1 96 ? -14.622 -15.060 3.859 1.00 95.31 96 GLU A N 1
ATOM 774 C CA . GLU A 1 96 ? -14.123 -13.949 4.667 1.00 95.31 96 GLU A CA 1
ATOM 775 C C . GLU A 1 96 ? -12.741 -13.477 4.205 1.00 95.31 96 GLU A C 1
ATOM 777 O O . GLU A 1 96 ? -12.518 -12.288 4.009 1.00 95.31 96 GLU A O 1
ATOM 782 N N . GLU A 1 97 ? -11.828 -14.406 3.921 1.00 95.00 97 GLU A N 1
ATOM 783 C CA . GLU A 1 97 ? -10.506 -14.057 3.386 1.00 95.00 97 GLU A CA 1
ATOM 784 C C . GLU A 1 97 ? -10.611 -13.369 2.021 1.00 95.00 97 GLU A C 1
ATOM 786 O O . GLU A 1 97 ? -9.872 -12.428 1.743 1.00 95.00 97 GLU A O 1
ATOM 791 N N . ARG A 1 98 ? -11.554 -13.799 1.170 1.00 95.38 98 ARG A N 1
ATOM 792 C CA . ARG A 1 98 ? -11.815 -13.142 -0.116 1.00 95.38 98 ARG A CA 1
ATOM 793 C C . ARG A 1 98 ? -12.284 -11.702 0.068 1.00 95.38 98 ARG A C 1
ATOM 795 O O . ARG A 1 98 ? -11.845 -10.847 -0.693 1.00 95.38 98 ARG A O 1
ATOM 802 N N . ARG A 1 99 ? -13.164 -11.448 1.041 1.00 96.38 99 ARG A N 1
ATOM 803 C CA . ARG A 1 99 ? -13.654 -10.100 1.355 1.00 96.38 99 ARG A CA 1
ATOM 804 C C . ARG A 1 99 ? -12.492 -9.180 1.725 1.00 96.38 99 ARG A C 1
ATOM 806 O O . ARG A 1 99 ? -12.330 -8.143 1.097 1.00 96.38 99 ARG A O 1
ATOM 813 N N . VAL A 1 100 ? -11.635 -9.623 2.646 1.00 95.31 100 VAL A N 1
ATOM 814 C CA . VAL A 1 100 ? -10.448 -8.863 3.078 1.00 95.31 100 VAL A CA 1
ATOM 815 C C . VAL A 1 100 ? -9.491 -8.597 1.913 1.00 95.31 100 VAL A C 1
ATOM 817 O O . VAL A 1 100 ? -9.006 -7.481 1.753 1.00 95.31 100 VAL A O 1
ATOM 820 N N . ILE A 1 101 ? -9.232 -9.602 1.067 1.00 95.25 101 ILE A N 1
ATOM 821 C CA . ILE A 1 101 ? -8.384 -9.423 -0.121 1.00 95.25 101 ILE A CA 1
ATOM 822 C C . ILE A 1 101 ? -8.978 -8.365 -1.056 1.00 95.25 101 ILE A C 1
ATOM 824 O O . ILE A 1 101 ? -8.238 -7.524 -1.557 1.00 95.25 101 ILE A O 1
ATOM 828 N N . GLN A 1 102 ? -10.291 -8.402 -1.299 1.00 95.88 102 GLN A N 1
ATOM 829 C CA . GLN A 1 102 ? -10.944 -7.450 -2.192 1.00 95.88 102 GLN A CA 1
ATOM 830 C C . GLN A 1 102 ? -10.887 -6.023 -1.637 1.00 95.88 102 GLN A C 1
ATOM 832 O O . GLN A 1 102 ? -10.542 -5.111 -2.378 1.00 95.88 102 GLN A O 1
ATOM 837 N N . GLU A 1 103 ? -11.145 -5.843 -0.341 1.00 96.00 103 GLU A N 1
ATOM 838 C CA . GLU A 1 103 ? -11.068 -4.536 0.326 1.00 96.00 103 GLU A CA 1
ATOM 839 C C . GLU A 1 103 ? -9.672 -3.910 0.197 1.00 96.00 103 GLU A C 1
ATOM 841 O O . GLU A 1 103 ? -9.549 -2.731 -0.137 1.00 96.00 103 GLU A O 1
ATOM 846 N N . GLU A 1 104 ? -8.612 -4.701 0.381 1.00 94.94 104 GLU A N 1
ATOM 847 C CA . GLU A 1 104 ? -7.241 -4.203 0.247 1.00 94.94 104 GLU A CA 1
ATOM 848 C C . GLU A 1 104 ? -6.869 -3.912 -1.217 1.00 94.94 104 GLU A C 1
ATOM 850 O O . GLU A 1 104 ? -6.198 -2.920 -1.503 1.00 94.94 104 GLU A O 1
ATOM 855 N N . VAL A 1 105 ? -7.333 -4.733 -2.167 1.00 95.81 105 VAL A N 1
ATOM 856 C CA . VAL A 1 105 ? -7.154 -4.477 -3.608 1.00 95.81 105 VAL A CA 1
ATOM 857 C C . VAL A 1 105 ? -7.845 -3.177 -4.017 1.00 95.81 105 VAL A C 1
ATOM 859 O O . VAL A 1 105 ? -7.220 -2.342 -4.668 1.00 95.81 105 VAL A O 1
ATOM 862 N N . ASP A 1 106 ? -9.093 -2.970 -3.600 1.00 95.62 106 ASP A N 1
ATOM 863 C CA . ASP A 1 106 ? -9.862 -1.763 -3.913 1.00 95.62 106 ASP A CA 1
ATOM 864 C C . ASP A 1 106 ? -9.212 -0.517 -3.297 1.00 95.62 106 ASP A C 1
ATOM 866 O O . ASP A 1 106 ? -9.112 0.527 -3.948 1.00 95.62 106 ASP A O 1
ATOM 870 N N . LYS A 1 107 ? -8.690 -0.635 -2.069 1.00 92.31 107 LYS A N 1
ATOM 871 C CA . LYS A 1 107 ? -7.908 0.423 -1.420 1.00 92.31 107 LYS A CA 1
ATOM 872 C C . LYS A 1 107 ? -6.644 0.761 -2.214 1.00 92.31 107 LYS A C 1
ATOM 874 O O . LYS A 1 107 ? -6.401 1.934 -2.486 1.00 92.31 107 LYS A O 1
ATOM 879 N N . MET A 1 108 ? -5.849 -0.235 -2.612 1.00 92.38 108 MET A N 1
ATOM 880 C CA . MET A 1 108 ? -4.623 -0.005 -3.388 1.00 92.38 108 MET A CA 1
ATOM 881 C C . MET A 1 108 ? -4.904 0.570 -4.784 1.00 92.38 108 MET A C 1
ATOM 883 O O . MET A 1 108 ? -4.126 1.398 -5.255 1.00 92.38 108 MET A O 1
ATOM 887 N N . LEU A 1 109 ? -6.016 0.179 -5.421 1.00 92.94 109 LEU A N 1
ATOM 888 C CA . LEU A 1 109 ? -6.490 0.774 -6.676 1.00 92.94 109 LEU A CA 1
ATOM 889 C C . LEU A 1 109 ? -6.879 2.247 -6.480 1.00 92.94 109 LEU A C 1
ATOM 891 O O . LEU A 1 109 ? -6.471 3.096 -7.265 1.00 92.94 109 LEU A O 1
ATOM 895 N N . LYS A 1 110 ? -7.623 2.577 -5.412 1.00 90.25 110 LYS A N 1
ATOM 896 C CA . LYS A 1 110 ? -7.995 3.966 -5.072 1.00 90.25 110 LYS A CA 1
ATOM 897 C C . LYS A 1 110 ? -6.763 4.847 -4.834 1.00 90.25 110 LYS A C 1
ATOM 899 O O . LYS A 1 110 ? -6.784 6.025 -5.179 1.00 90.25 110 LYS A O 1
ATOM 904 N N . LEU A 1 111 ? -5.713 4.281 -4.238 1.00 87.25 111 LEU A N 1
ATOM 905 C CA . LEU A 1 111 ? -4.452 4.967 -3.941 1.00 87.25 111 LEU A CA 1
ATOM 906 C C . LEU A 1 111 ? -3.473 5.025 -5.129 1.00 87.25 111 LEU A C 1
ATOM 908 O O . LEU A 1 111 ? -2.382 5.566 -4.957 1.00 87.25 111 LEU A O 1
ATOM 912 N N . ASP A 1 112 ? -3.844 4.482 -6.295 1.00 88.50 112 ASP A N 1
ATOM 913 C CA . ASP A 1 112 ? -3.012 4.424 -7.510 1.00 88.50 112 ASP A CA 1
ATOM 914 C C . ASP A 1 112 ? -1.673 3.677 -7.305 1.00 88.50 112 ASP A C 1
ATOM 916 O O . ASP A 1 112 ? -0.648 3.980 -7.913 1.00 88.50 112 ASP A O 1
ATOM 920 N N . ILE A 1 113 ? -1.664 2.687 -6.400 1.00 90.19 113 ILE 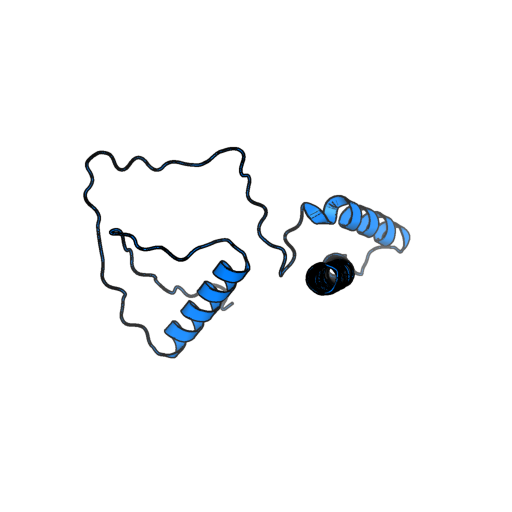A N 1
ATOM 921 C CA . ILE A 1 113 ? -0.488 1.846 -6.103 1.00 90.19 113 ILE A CA 1
ATOM 922 C C . ILE A 1 113 ? -0.404 0.661 -7.075 1.00 90.19 113 ILE A C 1
ATOM 924 O O . ILE A 1 113 ? 0.689 0.200 -7.411 1.00 90.19 113 ILE A O 1
ATOM 928 N N . ILE A 1 114 ? -1.559 0.144 -7.504 1.00 93.88 114 ILE A N 1
ATOM 929 C CA . ILE A 1 114 ? -1.683 -0.972 -8.448 1.00 93.88 114 ILE A CA 1
ATOM 930 C C . ILE A 1 114 ? -2.641 -0.606 -9.580 1.00 93.88 114 ILE A C 1
ATOM 932 O O . ILE A 1 114 ? -3.500 0.254 -9.420 1.00 93.88 114 ILE A O 1
ATOM 936 N N . GLU A 1 115 ? -2.542 -1.324 -10.696 1.00 94.75 115 GLU A N 1
ATOM 937 C CA . GLU A 1 115 ? -3.425 -1.174 -11.852 1.00 94.75 115 GLU A CA 1
ATOM 938 C C . GLU A 1 115 ? -3.876 -2.540 -12.387 1.00 94.75 115 GLU A C 1
ATOM 940 O O . GLU A 1 115 ? -3.247 -3.579 -12.148 1.00 94.75 115 GLU A O 1
ATOM 945 N N . HIS A 1 116 ? -4.974 -2.549 -13.141 1.00 96.75 116 HIS A N 1
ATOM 946 C CA . HIS A 1 116 ? -5.388 -3.742 -13.871 1.00 96.75 116 HIS A CA 1
ATOM 947 C C . HIS A 1 116 ? -4.414 -4.039 -15.016 1.00 96.75 116 HIS A C 1
ATOM 949 O O . HIS A 1 116 ? -4.020 -3.147 -15.760 1.00 96.75 116 HIS A O 1
ATOM 955 N N . SER A 1 117 ? -4.065 -5.314 -15.194 1.00 96.12 117 SER A N 1
ATOM 956 C CA . SER A 1 117 ? -3.191 -5.752 -16.283 1.00 96.12 117 SER A CA 1
ATOM 957 C C . SER A 1 117 ? -3.572 -7.133 -16.812 1.00 96.12 117 SER A C 1
ATOM 959 O O . SER A 1 117 ? -4.107 -7.978 -16.091 1.00 96.12 117 SER A O 1
ATOM 961 N N . GLU A 1 118 ? -3.254 -7.375 -18.082 1.00 96.06 118 GLU A N 1
ATOM 962 C CA . GLU A 1 118 ? -3.333 -8.689 -18.720 1.00 96.06 118 GLU A CA 1
ATOM 963 C C . GLU A 1 118 ? -1.912 -9.240 -18.899 1.00 96.06 118 GLU A C 1
ATOM 965 O O . GLU A 1 118 ? -1.238 -8.977 -19.893 1.00 96.06 118 GLU A O 1
ATOM 970 N N . SER A 1 119 ? -1.423 -9.978 -17.899 1.00 93.94 119 SER A N 1
ATOM 971 C CA . SER A 1 119 ? -0.045 -10.483 -17.870 1.00 93.94 119 SER A CA 1
ATOM 972 C C . SER A 1 119 ? 0.025 -12.001 -18.077 1.00 93.94 119 SER A C 1
ATOM 974 O O . SER A 1 119 ? -0.791 -12.744 -17.519 1.00 93.94 119 SER A O 1
ATOM 976 N N . PRO A 1 120 ? 1.030 -12.511 -18.819 1.00 94.56 120 PRO A N 1
ATOM 977 C CA . PRO A 1 120 ? 1.324 -13.941 -18.845 1.00 94.56 120 PRO A CA 1
ATOM 978 C C . PRO A 1 120 ? 1.962 -14.433 -17.529 1.00 94.56 120 PRO A C 1
ATOM 980 O O . PRO A 1 120 ? 2.036 -15.641 -17.307 1.00 94.56 120 PRO A O 1
ATOM 983 N N . TRP A 1 121 ? 2.399 -13.517 -16.654 1.00 95.75 121 TRP A N 1
ATOM 984 C CA . TRP A 1 121 ? 2.947 -13.801 -15.327 1.00 95.75 121 TRP A CA 1
ATOM 985 C C . TRP A 1 121 ? 1.850 -13.720 -14.262 1.00 95.75 121 TRP A C 1
ATOM 987 O O . TRP A 1 121 ? 1.094 -12.750 -14.229 1.00 95.75 121 TRP A O 1
ATOM 997 N N . LEU A 1 122 ? 1.774 -14.710 -13.368 1.00 95.75 122 LEU A N 1
ATOM 998 C CA . LEU A 1 122 ? 0.857 -14.676 -12.225 1.00 95.75 122 LEU A CA 1
ATOM 999 C C . LEU A 1 122 ? 1.431 -15.431 -11.028 1.00 95.75 122 LEU A C 1
ATOM 1001 O O . LEU A 1 122 ? 1.725 -16.623 -11.133 1.00 95.75 122 LEU A O 1
ATOM 1005 N N . SER A 1 123 ? 1.464 -14.756 -9.881 1.00 95.31 123 SER A N 1
ATOM 1006 C CA . SER A 1 123 ? 1.763 -15.344 -8.573 1.00 95.31 123 SER A CA 1
ATOM 1007 C C . SER A 1 123 ? 0.533 -15.213 -7.663 1.00 95.31 123 SER A C 1
ATOM 1009 O O . SER A 1 123 ? -0.106 -14.159 -7.665 1.00 95.31 123 SER A O 1
ATOM 1011 N N . PRO A 1 124 ? 0.149 -16.255 -6.905 1.00 95.19 124 PRO A N 1
ATOM 1012 C CA . PRO A 1 124 ? -1.036 -16.220 -6.057 1.00 95.19 124 PRO A CA 1
ATOM 1013 C C . PRO A 1 124 ? -0.815 -15.324 -4.831 1.00 95.19 124 PRO A C 1
ATOM 1015 O O . PRO A 1 124 ? 0.231 -15.393 -4.188 1.00 95.19 124 PRO A O 1
ATOM 1018 N N . ALA A 1 125 ? -1.824 -14.528 -4.469 1.00 93.38 125 ALA A N 1
ATOM 1019 C CA . ALA A 1 125 ? -1.818 -13.767 -3.223 1.00 93.38 125 ALA A CA 1
ATOM 1020 C C . ALA A 1 125 ? -1.950 -14.699 -2.006 1.00 93.38 125 ALA A C 1
ATOM 1022 O O . ALA A 1 125 ? -2.650 -15.716 -2.057 1.00 93.38 125 ALA A O 1
ATOM 1023 N N . VAL A 1 126 ? -1.288 -14.334 -0.908 1.00 93.19 126 VAL A N 1
ATOM 1024 C CA . VAL A 1 126 ? -1.324 -15.067 0.362 1.00 93.19 126 VAL A CA 1
ATOM 1025 C C . VAL A 1 126 ? -1.703 -14.093 1.468 1.00 93.19 126 VAL A C 1
ATOM 1027 O O . VAL A 1 126 ? -1.037 -13.077 1.651 1.00 93.19 126 VAL A O 1
ATOM 1030 N N . LEU A 1 127 ? -2.762 -14.413 2.211 1.00 93.19 127 LEU A N 1
ATOM 1031 C CA . LEU A 1 127 ? -3.179 -13.631 3.368 1.00 93.19 127 LEU A CA 1
ATOM 1032 C C . LEU A 1 127 ? -2.409 -14.101 4.604 1.00 93.19 127 LEU A C 1
ATOM 1034 O O . LEU A 1 127 ? -2.433 -15.282 4.951 1.00 93.19 127 LEU A O 1
ATOM 1038 N N . VAL A 1 128 ? -1.735 -13.173 5.279 1.00 92.00 128 VAL A N 1
ATOM 1039 C CA . VAL A 1 128 ? -0.981 -13.450 6.506 1.00 92.00 128 VAL A CA 1
ATOM 1040 C C . VAL A 1 128 ? -1.475 -12.519 7.601 1.00 92.00 128 VAL A C 1
ATOM 1042 O O . VAL A 1 128 ? -1.537 -11.306 7.416 1.00 92.00 128 VAL A O 1
ATOM 1045 N N . LYS A 1 129 ? -1.814 -13.088 8.760 1.00 88.75 129 LYS A N 1
ATOM 1046 C CA . LYS A 1 129 ? -2.199 -12.301 9.934 1.00 88.75 129 LYS A CA 1
ATOM 1047 C C . LYS A 1 129 ? -0.962 -11.632 10.521 1.00 88.75 129 LYS A C 1
ATOM 1049 O O . LYS A 1 129 ? 0.028 -12.306 10.812 1.00 88.75 129 LYS A O 1
ATOM 1054 N N . LYS A 1 130 ? -1.024 -10.318 10.724 1.00 88.94 130 LYS A N 1
ATOM 1055 C CA . LYS A 1 130 ? 0.010 -9.594 11.465 1.00 88.94 130 LYS A CA 1
ATOM 1056 C C . LYS A 1 130 ? 0.049 -10.090 12.912 1.00 88.94 130 LYS A C 1
ATOM 1058 O O . LYS A 1 130 ? -0.971 -10.445 13.499 1.00 88.94 130 LYS A O 1
ATOM 1063 N N . LYS A 1 131 ? 1.251 -10.106 13.494 1.00 86.06 131 LYS A N 1
ATOM 1064 C CA . LYS A 1 131 ? 1.512 -10.629 14.847 1.00 86.06 131 LYS A CA 1
ATOM 1065 C C . LYS A 1 131 ? 0.693 -9.923 15.939 1.00 86.06 131 LYS A C 1
ATOM 1067 O O . LYS A 1 131 ? 0.413 -10.534 16.963 1.00 86.06 131 LYS A O 1
ATOM 1072 N N . ASN A 1 132 ? 0.303 -8.670 15.712 1.00 75.56 132 ASN A N 1
ATOM 1073 C CA . ASN A 1 132 ? -0.286 -7.808 16.737 1.00 75.56 132 ASN A CA 1
ATOM 1074 C C . ASN A 1 132 ? -1.825 -7.846 16.767 1.00 75.56 132 ASN A C 1
ATOM 1076 O O . ASN A 1 132 ? -2.425 -7.105 17.533 1.00 75.56 132 ASN A O 1
ATOM 1080 N N . GLY A 1 133 ? -2.470 -8.717 15.980 1.00 58.31 133 GLY A N 1
ATOM 1081 C CA . GLY A 1 133 ? -3.934 -8.860 15.978 1.00 58.31 133 GLY A CA 1
ATOM 1082 C C . GLY A 1 133 ? -4.695 -7.756 15.234 1.00 58.31 133 GLY A C 1
ATOM 1083 O O . GLY A 1 133 ? -5.913 -7.865 15.112 1.00 58.31 133 GLY A O 1
ATOM 1084 N N . THR A 1 134 ? -3.978 -6.767 14.699 1.00 50.16 134 THR A N 1
ATOM 1085 C CA . THR A 1 134 ? -4.452 -5.706 13.801 1.00 50.16 134 THR A CA 1
ATOM 1086 C C . THR A 1 134 ? -3.659 -5.711 12.503 1.00 50.16 134 THR A C 1
ATOM 1088 O O . THR A 1 134 ? -2.417 -5.898 12.554 1.00 50.16 134 THR A O 1
#

Mean predicted aligned error: 12.42 Å